Protein AF-A0A9X8CIC0-F1 (afdb_monomer)

Structure (mmCIF, N/CA/C/O backbone):
data_AF-A0A9X8CIC0-F1
#
_entry.id   AF-A0A9X8CIC0-F1
#
loop_
_atom_site.group_PDB
_atom_site.id
_atom_site.type_symbol
_atom_site.label_atom_id
_atom_site.label_alt_id
_atom_site.label_comp_id
_atom_site.label_asym_id
_atom_site.label_entity_id
_atom_site.label_seq_id
_atom_site.pdbx_PDB_ins_code
_atom_site.Cartn_x
_atom_site.Cartn_y
_atom_site.Cartn_z
_atom_site.occupancy
_atom_site.B_iso_or_equiv
_atom_site.auth_seq_id
_atom_site.auth_comp_id
_atom_site.auth_asym_id
_atom_site.auth_atom_id
_atom_site.pdbx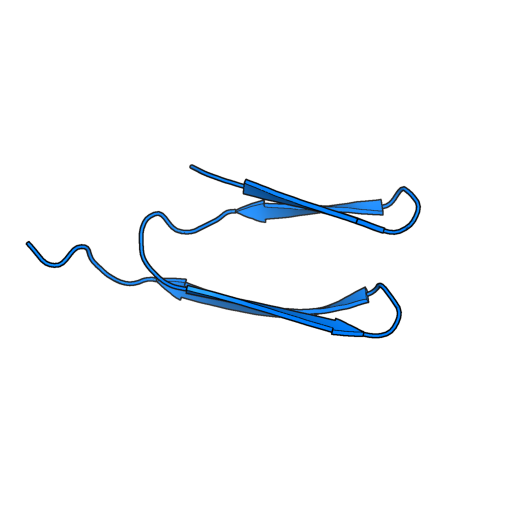_PDB_model_num
ATOM 1 N N . MET A 1 1 ? -2.224 4.174 -14.637 1.00 80.38 1 MET A N 1
ATOM 2 C CA . MET A 1 1 ? -1.453 4.019 -13.388 1.00 80.38 1 MET A CA 1
ATOM 3 C C . MET A 1 1 ? -2.362 3.309 -12.424 1.00 80.38 1 MET A C 1
ATOM 5 O O . MET A 1 1 ? -3.469 3.795 -12.202 1.00 80.38 1 MET A O 1
ATOM 9 N N . ASP A 1 2 ? -1.928 2.151 -11.951 1.00 91.75 2 ASP A N 1
ATOM 10 C CA . ASP A 1 2 ? -2.736 1.316 -11.072 1.00 91.75 2 ASP A CA 1
ATOM 11 C C . ASP A 1 2 ? -2.719 1.885 -9.651 1.00 91.75 2 ASP A C 1
ATOM 13 O O . ASP A 1 2 ? -1.814 2.635 -9.272 1.00 91.75 2 ASP A O 1
ATOM 17 N N . LYS A 1 3 ? -3.761 1.589 -8.877 1.00 94.31 3 LYS A N 1
ATOM 18 C CA . LYS A 1 3 ? -3.960 2.150 -7.538 1.00 94.31 3 LYS A CA 1
ATOM 19 C C . LYS A 1 3 ? -4.376 1.056 -6.568 1.00 94.31 3 LYS A C 1
ATOM 21 O O . LYS A 1 3 ? -5.214 0.221 -6.901 1.00 94.31 3 LYS A O 1
ATOM 26 N N . LEU A 1 4 ? -3.822 1.102 -5.361 1.00 91.38 4 LEU A N 1
ATOM 27 C CA . LEU A 1 4 ? -4.249 0.294 -4.227 1.00 91.38 4 LEU A CA 1
ATOM 28 C C . LEU A 1 4 ? -5.161 1.140 -3.335 1.00 91.38 4 LEU A C 1
ATOM 30 O O . LEU A 1 4 ? -4.778 2.220 -2.883 1.00 91.38 4 LEU A O 1
ATOM 34 N N . TYR A 1 5 ? -6.361 0.629 -3.077 1.00 92.06 5 TYR A N 1
ATOM 35 C CA . TYR A 1 5 ? -7.339 1.249 -2.192 1.00 92.06 5 TYR A CA 1
ATOM 36 C C . TYR A 1 5 ? -7.418 0.458 -0.892 1.00 92.06 5 TYR A C 1
ATOM 38 O O . TYR A 1 5 ? -7.5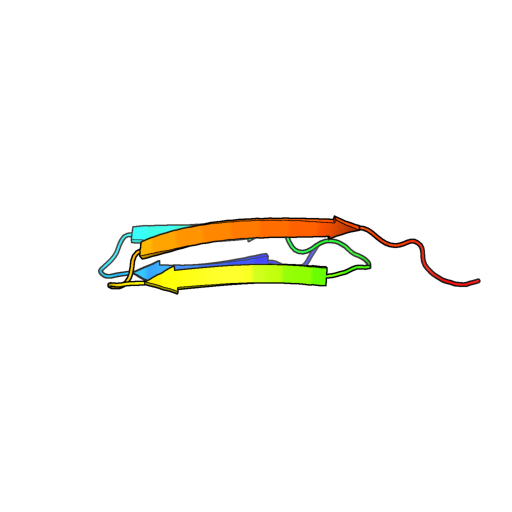92 -0.759 -0.912 1.00 92.06 5 TYR A O 1
ATOM 46 N N . ILE A 1 6 ? -7.300 1.158 0.232 1.00 89.88 6 ILE A N 1
ATOM 47 C CA . ILE A 1 6 ? -7.410 0.582 1.570 1.00 89.88 6 ILE A CA 1
ATOM 48 C C . ILE A 1 6 ? -8.544 1.307 2.280 1.00 89.88 6 ILE A C 1
ATOM 50 O O . ILE A 1 6 ? -8.397 2.479 2.632 1.00 89.88 6 ILE A O 1
ATOM 54 N N . ASP A 1 7 ? -9.662 0.613 2.478 1.00 88.56 7 ASP A N 1
ATOM 55 C CA . ASP A 1 7 ? -10.719 1.063 3.381 1.00 88.56 7 ASP A CA 1
ATOM 56 C C . ASP A 1 7 ? -10.409 0.573 4.796 1.00 88.56 7 ASP A C 1
ATOM 58 O O . ASP A 1 7 ? -10.222 -0.621 5.037 1.00 88.56 7 ASP A O 1
ATOM 62 N N . SER A 1 8 ? -10.339 1.509 5.739 1.00 84.19 8 SER A N 1
ATOM 63 C CA . SER A 1 8 ? -10.236 1.198 7.160 1.00 84.19 8 SER A CA 1
ATOM 64 C C . SER A 1 8 ? -11.323 1.953 7.910 1.00 84.19 8 SER A C 1
ATOM 66 O O . SER A 1 8 ? -11.166 3.125 8.261 1.00 84.19 8 SER A O 1
ATOM 68 N N . LYS A 1 9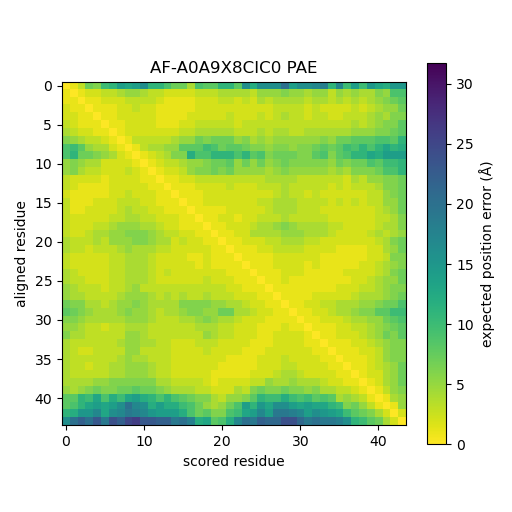 ? -12.457 1.270 8.123 1.00 82.69 9 LYS A N 1
ATOM 69 C CA . LYS A 1 9 ? -13.641 1.788 8.831 1.00 82.69 9 LYS A CA 1
ATOM 70 C C . LYS A 1 9 ? -14.134 3.125 8.253 1.00 82.69 9 LYS A C 1
ATOM 72 O O . LYS A 1 9 ? -14.389 4.067 9.001 1.00 82.69 9 LYS A O 1
ATOM 77 N N . GLY A 1 10 ? -14.233 3.218 6.925 1.00 82.19 10 GLY A N 1
ATOM 78 C CA . GLY A 1 10 ? -14.704 4.416 6.222 1.00 82.19 10 GLY A CA 1
ATOM 79 C C . GLY A 1 10 ? -13.629 5.471 5.958 1.00 82.19 10 GLY A C 1
ATOM 80 O O . GLY A 1 10 ? -13.918 6.498 5.341 1.00 82.19 10 GLY A O 1
ATOM 81 N N . LYS A 1 11 ? -12.382 5.246 6.396 1.00 82.12 11 LYS A N 1
ATOM 82 C CA . LYS A 1 11 ? -11.239 6.051 5.964 1.00 82.12 11 LYS A CA 1
ATOM 83 C C . LYS A 1 11 ? -10.562 5.371 4.781 1.00 82.12 11 LYS A C 1
ATOM 85 O O . LYS A 1 11 ? -9.852 4.381 4.954 1.00 82.12 11 LYS A O 1
ATOM 90 N N . ASN A 1 12 ? -10.727 5.964 3.603 1.00 88.12 12 ASN A N 1
ATOM 9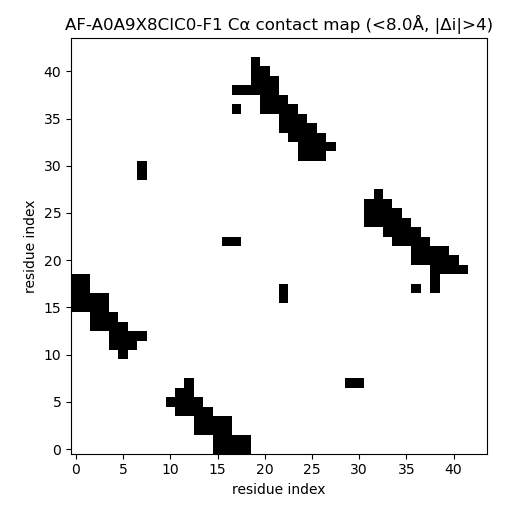1 C CA . ASN A 1 12 ? -10.078 5.498 2.385 1.00 88.12 12 ASN A CA 1
ATOM 92 C C . ASN A 1 12 ? -8.669 6.076 2.268 1.00 88.12 12 ASN A C 1
ATOM 94 O O . ASN A 1 12 ? -8.486 7.293 2.224 1.00 88.12 12 ASN A O 1
ATOM 98 N N . THR A 1 13 ? -7.676 5.195 2.179 1.00 89.56 13 THR A N 1
ATOM 99 C CA . THR A 1 13 ? -6.317 5.544 1.759 1.00 89.56 13 THR A CA 1
ATOM 100 C C . THR A 1 13 ? -6.096 5.044 0.342 1.00 89.56 13 THR A C 1
ATOM 102 O O . THR A 1 13 ? -6.410 3.896 0.029 1.00 89.56 13 THR A O 1
ATOM 105 N N . VAL A 1 14 ? -5.559 5.911 -0.512 1.00 93.38 14 VAL A N 1
ATOM 106 C CA . VAL A 1 14 ? -5.243 5.589 -1.904 1.00 93.38 14 VAL A CA 1
ATOM 107 C C . VAL A 1 14 ? -3.737 5.655 -2.075 1.00 93.38 14 VAL A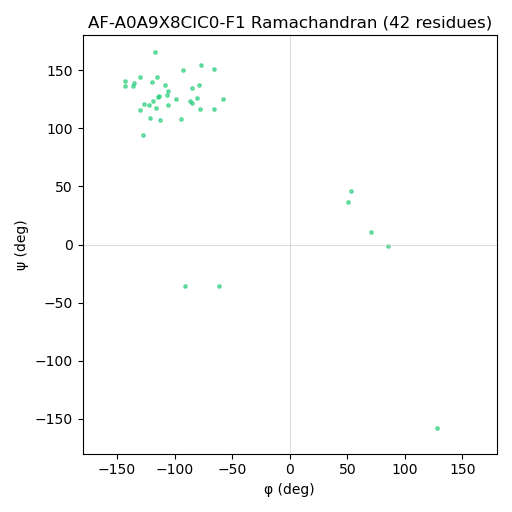 C 1
ATOM 109 O O . VAL A 1 14 ? -3.121 6.660 -1.727 1.00 93.38 14 VAL A O 1
ATOM 112 N N . ILE A 1 15 ? -3.158 4.580 -2.597 1.00 92.12 15 ILE A N 1
ATOM 113 C CA . ILE A 1 15 ? -1.725 4.463 -2.851 1.00 92.12 15 ILE A CA 1
ATOM 114 C C . ILE A 1 15 ? -1.538 4.257 -4.347 1.00 92.12 15 ILE A C 1
ATOM 116 O O . ILE A 1 15 ? -2.120 3.347 -4.938 1.00 92.12 15 ILE A O 1
ATOM 120 N N . GLU A 1 16 ? -0.750 5.129 -4.965 1.00 93.12 16 GLU A N 1
ATOM 121 C CA . GLU A 1 16 ? -0.426 5.032 -6.384 1.00 93.12 16 GLU A CA 1
ATOM 122 C C . GLU A 1 16 ? 0.687 4.007 -6.585 1.00 93.12 16 GLU A C 1
ATOM 124 O O . GLU A 1 16 ? 1.736 4.081 -5.944 1.00 93.12 16 GLU A O 1
ATOM 129 N N . LEU A 1 17 ? 0.447 3.028 -7.458 1.00 93.56 17 LEU A N 1
ATOM 130 C CA . LEU A 1 17 ? 1.424 1.989 -7.740 1.00 93.56 17 LEU A CA 1
ATOM 131 C C . LEU A 1 17 ? 2.408 2.482 -8.808 1.00 93.56 17 LEU A C 1
ATOM 133 O O . LEU A 1 17 ? 1.987 3.044 -9.830 1.00 93.56 17 LEU A O 1
ATOM 137 N N . PRO A 1 18 ? 3.722 2.271 -8.612 1.00 92.69 18 PRO A N 1
ATOM 138 C CA . PRO A 1 18 ? 4.699 2.576 -9.638 1.00 92.69 18 PRO A CA 1
ATOM 139 C C . PRO A 1 18 ? 4.488 1.653 -10.840 1.00 92.69 18 PRO A C 1
ATOM 141 O O . PRO A 1 18 ? 4.060 0.510 -10.706 1.00 92.69 18 PRO A O 1
ATOM 144 N N . LYS A 1 19 ? 4.839 2.138 -12.034 1.00 91.75 19 LYS A N 1
ATOM 145 C CA . LYS A 1 19 ? 4.739 1.340 -13.266 1.00 91.75 19 LYS A CA 1
ATOM 146 C C . LYS A 1 19 ? 5.628 0.087 -13.227 1.00 91.75 19 LYS A C 1
ATOM 148 O O . LYS A 1 19 ? 5.240 -0.944 -13.762 1.00 91.75 19 LYS A O 1
ATOM 153 N N . TYR A 1 20 ? 6.803 0.196 -12.605 1.00 92.19 20 TYR A N 1
ATOM 154 C CA . TYR A 1 20 ? 7.720 -0.906 -12.322 1.00 92.19 20 TYR A CA 1
ATOM 155 C C . TYR A 1 20 ? 8.367 -0.680 -10.959 1.00 92.19 20 TYR A C 1
ATOM 157 O O . TYR A 1 20 ? 8.710 0.455 -10.606 1.00 92.19 20 TYR A O 1
ATOM 165 N N . GLY A 1 21 ? 8.538 -1.759 -10.208 1.00 90.75 21 GLY A N 1
ATOM 166 C CA . GLY A 1 21 ? 9.142 -1.729 -8.886 1.00 90.75 21 GLY A CA 1
ATOM 167 C C . GLY A 1 21 ? 8.281 -2.423 -7.847 1.00 90.75 21 GLY A C 1
ATOM 168 O O . GLY A 1 21 ? 7.443 -3.259 -8.175 1.00 90.75 21 GLY A O 1
ATOM 169 N N . GLU A 1 22 ? 8.507 -2.066 -6.592 1.00 93.38 22 GLU A N 1
ATOM 170 C CA . GLU A 1 22 ? 7.899 -2.702 -5.430 1.00 93.38 22 GLU A CA 1
ATOM 171 C C . GLU A 1 22 ? 7.295 -1.652 -4.498 1.00 93.38 22 GLU A C 1
ATOM 173 O O . GLU A 1 22 ? 7.840 -0.559 -4.317 1.00 93.38 22 GLU A O 1
ATOM 178 N N . VAL A 1 23 ? 6.165 -2.002 -3.887 1.00 94.44 23 VAL A N 1
ATOM 179 C CA . VAL A 1 23 ? 5.527 -1.222 -2.827 1.00 94.44 23 VAL A CA 1
ATOM 180 C C . VAL A 1 23 ? 5.407 -2.115 -1.600 1.00 94.44 23 VAL A C 1
ATOM 182 O O . VAL A 1 23 ? 4.747 -3.151 -1.651 1.00 94.44 23 VAL A O 1
ATOM 185 N N . THR A 1 24 ? 6.019 -1.703 -0.494 1.00 95.19 24 THR A N 1
ATOM 186 C CA . THR A 1 24 ? 5.956 -2.411 0.788 1.00 95.19 24 THR A CA 1
ATOM 187 C C . THR A 1 24 ? 5.046 -1.647 1.739 1.00 95.19 24 THR A C 1
ATOM 189 O O . THR A 1 24 ? 5.317 -0.491 2.073 1.00 95.19 24 THR A O 1
ATOM 192 N N . LEU A 1 25 ? 3.979 -2.305 2.201 1.00 94.38 25 LEU A N 1
ATOM 193 C CA . LEU A 1 25 ? 3.113 -1.807 3.268 1.00 94.38 25 LEU A CA 1
ATOM 194 C C . LEU A 1 25 ? 3.305 -2.605 4.549 1.00 94.38 25 LEU A C 1
ATOM 196 O O . LEU A 1 25 ? 3.287 -3.833 4.535 1.00 94.38 25 LEU A O 1
ATOM 200 N N . VAL A 1 26 ? 3.355 -1.891 5.670 1.00 94.44 26 VAL A N 1
ATOM 201 C CA . VAL A 1 26 ? 3.225 -2.481 7.004 1.00 94.44 26 VAL A CA 1
ATOM 202 C C . VAL A 1 26 ? 1.969 -1.919 7.655 1.00 94.44 26 VAL A C 1
ATOM 204 O O . VAL A 1 26 ? 1.866 -0.708 7.870 1.00 94.44 26 VAL A O 1
ATOM 207 N N . ILE A 1 27 ? 1.013 -2.800 7.953 1.00 91.31 27 ILE A N 1
ATOM 208 C CA . ILE A 1 27 ? -0.262 -2.462 8.593 1.00 91.31 27 ILE A CA 1
ATOM 209 C C . ILE A 1 27 ? -0.296 -3.103 9.979 1.00 91.31 27 ILE A C 1
ATOM 211 O O . ILE A 1 27 ? -0.104 -4.309 10.109 1.00 91.31 27 ILE A O 1
ATOM 215 N N . GLN A 1 28 ? -0.577 -2.300 11.002 1.00 92.38 28 GLN A N 1
ATOM 216 C CA . GLN A 1 28 ? -0.764 -2.757 12.377 1.00 92.38 28 GLN A CA 1
ATOM 217 C C . GLN A 1 28 ? -1.983 -2.052 12.976 1.00 92.38 28 GLN A C 1
ATOM 219 O O . GLN A 1 28 ? -2.188 -0.860 12.744 1.00 92.38 28 GLN A O 1
ATOM 224 N N . ASP A 1 29 ? -2.831 -2.795 13.693 1.00 89.06 29 ASP A N 1
ATOM 225 C CA . ASP A 1 29 ? -4.060 -2.277 14.319 1.00 89.06 29 ASP A CA 1
ATOM 226 C C . ASP A 1 29 ? -4.968 -1.481 13.356 1.00 89.06 29 ASP A C 1
ATOM 228 O O . ASP A 1 29 ? -5.571 -0.464 13.706 1.00 89.06 29 ASP A O 1
ATOM 232 N N . GLY A 1 30 ? -5.041 -1.925 12.095 1.00 83.00 30 GLY A N 1
ATOM 233 C CA . GLY A 1 30 ? -5.843 -1.281 11.048 1.00 83.00 30 GLY A CA 1
ATOM 234 C C . GLY A 1 30 ? -5.301 0.071 10.564 1.00 83.00 30 GLY A C 1
ATOM 235 O O . GLY A 1 30 ? -5.999 0.780 9.835 1.00 83.00 30 GLY A O 1
ATOM 236 N 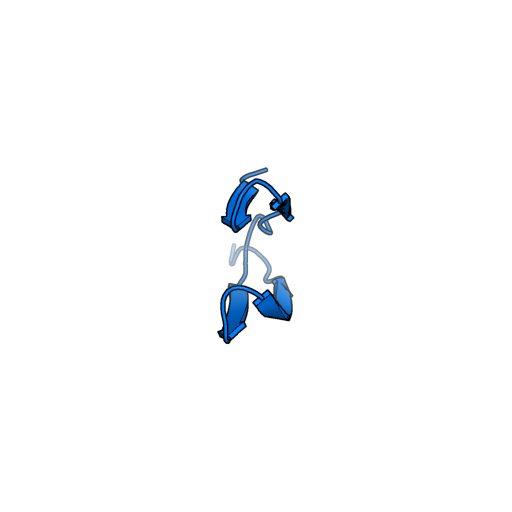N . LYS A 1 31 ? -4.074 0.438 10.953 1.00 85.81 31 LYS A N 1
ATOM 237 C CA . LYS A 1 31 ? -3.375 1.656 10.533 1.00 85.81 31 LYS A CA 1
ATOM 238 C C . LYS A 1 31 ? -2.136 1.306 9.717 1.00 85.81 31 LYS A C 1
ATOM 240 O O . LYS A 1 31 ? -1.437 0.336 9.998 1.00 85.81 31 LYS A O 1
ATOM 245 N N . ILE A 1 32 ? -1.848 2.131 8.718 1.00 89.88 32 ILE A N 1
ATOM 246 C CA . ILE A 1 32 ? -0.618 2.026 7.932 1.00 89.88 32 ILE A CA 1
ATOM 247 C C . ILE A 1 32 ? 0.510 2.635 8.764 1.00 89.88 32 ILE A C 1
ATOM 249 O O . ILE A 1 32 ? 0.475 3.824 9.075 1.00 89.88 32 ILE A O 1
ATOM 253 N N . LEU A 1 33 ? 1.488 1.813 9.135 1.00 92.50 33 LEU A N 1
ATOM 254 C CA . LEU A 1 33 ? 2.678 2.240 9.871 1.00 92.50 33 LEU A CA 1
ATOM 255 C C . LEU A 1 33 ? 3.827 2.619 8.949 1.00 92.50 33 LEU A C 1
ATOM 257 O O . LEU A 1 33 ? 4.594 3.527 9.259 1.00 92.50 33 LEU A O 1
ATOM 261 N N . ARG A 1 34 ? 3.961 1.912 7.826 1.00 93.69 34 ARG A N 1
ATOM 262 C CA . ARG A 1 34 ? 5.028 2.149 6.858 1.00 93.69 34 ARG A CA 1
ATOM 263 C C . ARG A 1 34 ? 4.505 1.949 5.449 1.00 93.69 34 ARG A C 1
ATOM 265 O O . ARG A 1 34 ? 3.797 0.980 5.177 1.00 93.69 34 ARG A O 1
ATOM 272 N N . LEU A 1 35 ? 4.895 2.874 4.586 1.00 94.00 35 LEU A N 1
ATOM 273 C CA . LEU A 1 35 ? 4.726 2.799 3.148 1.00 94.00 35 LEU A CA 1
ATOM 274 C C . LEU A 1 35 ? 6.078 3.106 2.516 1.00 94.00 35 LEU A C 1
ATOM 276 O O . LEU A 1 35 ? 6.589 4.214 2.656 1.00 94.00 35 LEU A O 1
ATOM 280 N N . GLU A 1 36 ? 6.647 2.126 1.829 1.00 95.94 36 GLU A N 1
ATOM 281 C CA . GLU A 1 36 ? 7.840 2.312 1.013 1.00 95.94 36 GLU A CA 1
ATOM 282 C C . GLU A 1 36 ? 7.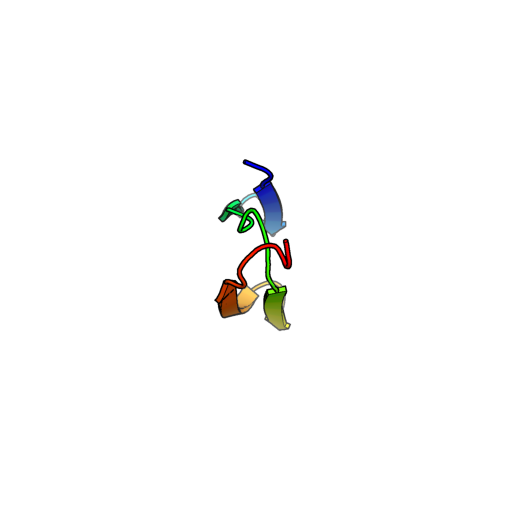541 1.977 -0.433 1.00 95.94 36 GLU A C 1
ATOM 284 O O . GLU A 1 36 ? 6.845 1.011 -0.733 1.00 95.94 36 GLU A O 1
ATOM 289 N N . THR A 1 37 ? 8.080 2.784 -1.338 1.00 94.31 37 THR A N 1
ATOM 290 C CA . THR A 1 37 ? 7.983 2.562 -2.776 1.00 94.31 37 THR A CA 1
ATOM 291 C C . THR A 1 37 ? 9.383 2.576 -3.351 1.00 94.31 37 THR A C 1
ATOM 293 O O . THR A 1 37 ? 10.106 3.564 -3.224 1.00 94.31 37 THR A O 1
ATOM 296 N N . LYS A 1 38 ? 9.765 1.473 -3.986 1.00 94.25 38 LYS A N 1
ATOM 297 C CA . LYS A 1 38 ? 11.032 1.329 -4.688 1.00 94.25 38 LYS A CA 1
ATOM 298 C C . LYS A 1 38 ? 10.731 1.208 -6.169 1.00 94.25 38 LYS 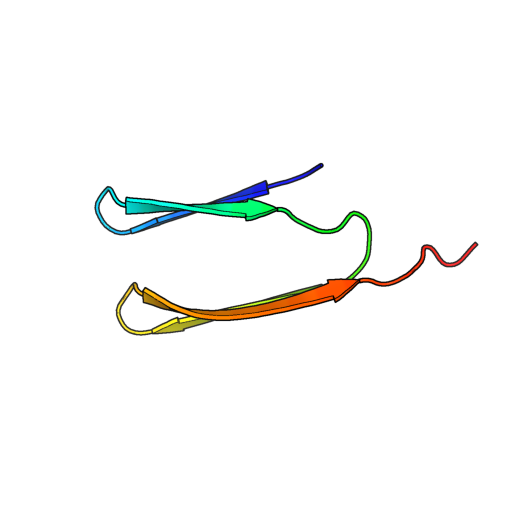A C 1
ATOM 300 O O . LYS A 1 38 ? 10.228 0.186 -6.618 1.00 94.25 38 LYS A O 1
ATOM 305 N N . THR A 1 39 ? 11.017 2.256 -6.928 1.00 92.94 39 THR A N 1
ATOM 306 C CA . THR A 1 39 ? 10.848 2.238 -8.380 1.00 92.94 39 THR A CA 1
ATOM 307 C C . THR A 1 39 ? 12.012 1.507 -9.031 1.00 92.94 39 THR A C 1
ATOM 309 O O . THR A 1 39 ? 13.174 1.684 -8.659 1.00 92.94 39 THR A O 1
ATOM 312 N N . THR A 1 40 ? 11.704 0.671 -10.014 1.00 90.56 40 THR A N 1
ATOM 313 C CA . THR A 1 40 ? 12.709 0.065 -10.888 1.00 90.56 40 THR A CA 1
ATOM 314 C C . THR A 1 40 ? 12.479 0.520 -12.318 1.00 90.56 40 THR A C 1
ATOM 316 O O . THR A 1 40 ? 11.450 1.110 -12.654 1.00 90.56 40 THR A O 1
ATOM 319 N N . GLN A 1 41 ? 13.474 0.295 -13.168 1.00 87.06 41 GLN A N 1
ATOM 320 C CA . GLN A 1 41 ? 13.324 0.499 -14.600 1.00 87.06 41 GLN A CA 1
ATOM 321 C C . GLN A 1 41 ? 12.897 -0.818 -15.237 1.00 87.06 41 GLN A C 1
ATOM 323 O O . GLN A 1 41 ? 13.232 -1.898 -14.745 1.00 87.06 41 GLN A O 1
ATOM 328 N N . LYS A 1 42 ? 12.152 -0.722 -16.336 1.00 80.69 42 LYS A N 1
ATOM 329 C CA . LYS A 1 42 ? 11.927 -1.870 -17.207 1.00 80.69 42 LYS A CA 1
ATOM 330 C C . LYS A 1 42 ? 13.307 -2.352 -17.671 1.00 80.69 42 LYS A C 1
ATOM 332 O O . LYS A 1 42 ? 14.073 -1.538 -18.179 1.00 80.69 42 LYS A O 1
ATOM 337 N N . LEU A 1 43 ? 13.632 -3.626 -17.456 1.00 72.69 43 LEU A N 1
ATOM 338 C CA . LEU A 1 43 ? 14.742 -4.228 -18.191 1.00 72.69 43 LEU A CA 1
ATOM 339 C C . LEU A 1 43 ? 14.309 -4.263 -19.661 1.00 72.69 43 LEU A C 1
ATOM 341 O O . LEU A 1 43 ? 13.270 -4.856 -19.966 1.00 72.69 43 LEU A O 1
ATOM 345 N N . ASP A 1 44 ? 15.037 -3.541 -20.508 1.00 62.91 44 ASP A N 1
ATOM 346 C CA . ASP A 1 44 ? 14.877 -3.594 -21.964 1.00 62.91 44 ASP A CA 1
ATOM 347 C C . ASP A 1 44 ? 15.381 -4.936 -22.514 1.00 62.91 44 ASP A C 1
ATOM 349 O O . ASP A 1 44 ? 16.425 -5.422 -22.014 1.00 62.91 44 ASP A O 1
#

Mean predicted aligned error: 4.26 Å

pLDDT: mean 89.35, std 6.38, range [62.91, 95.94]

Solvent-accessible surface area (backbone atoms only — not comparable to full-atom values): 3000 Å² total; per-residue (Å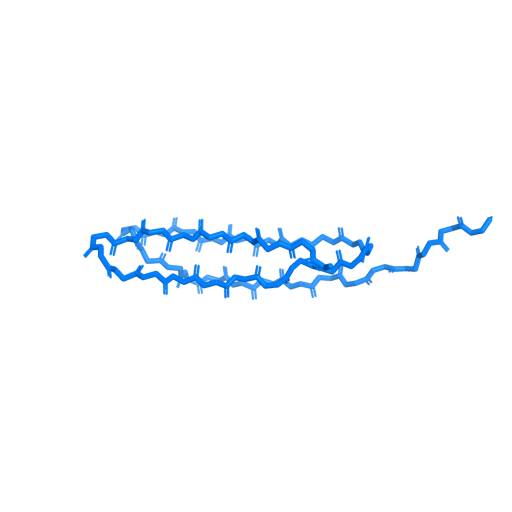²): 129,57,71,50,77,44,76,47,95,86,48,76,46,80,44,80,47,68,97,36,63,50,75,50,76,43,74,55,97,82,37,81,77,44,79,47,75,48,78,47,76,81,84,127

Nearest PDB structures (foldseek):
  1mtp-assembly1_B  TM=5.299E-01  e=3.569E+00  Thermobifida fusca

Radius of gyration: 12.34 Å; Cα contacts (8 Å, |Δi|>4): 68; chains: 1; bounding box: 30×10×36 Å

Foldseek 3Di:
DDWDWQDQPNDIDIDDAAPAFDWDFDDDPSDTPDIDTDHDDPDD

Sequence (44 aa):
MDKLYIDSKGKNTVIELPKYGEVTLVIQDGKILRLETKTTQKLD

Secondary structure (DSSP, 8-state):
--EEEEEETTEEEEEEPPSSEEEEEEEETTEEEEEEEEE-PPP-